Protein AF-0000000083630687 (afdb_homodimer)

Sequence (142 aa):
MKKEYVAKLLAKRHNLADMKASREKETKKLGEEATVQGEAITSLTQERDDVVATSGELAEEKAALEEEIEGMKKEYVAKLLAKRHNLADMKASREKETKKLGEEATVQGEAITSLTQERDDVVATSGELAEEKAALEEEIEG

Secondary structure (DSSP, 8-state):
-HHHHHHHHHHHHHHHHHHHHHHHHHHHHHHHHHHHHHHHHHHHHHHHHHHHHHHHHHHHHHHHHHHHHH-/-HHHHHHHHHHHHHHHHHHHHHHHHHHHHHHHHHHHHHHHHHHHHHHHHHHHHHHHHHHHHHHHHHHHHH-

Radius of gyration: 32.06 Å; Cα contacts (8 Å, |Δi|>4): 95; chains: 2; bounding box: 15×108×58 Å

Solvent-accessible surface area (backbone atoms only — not comparable to full-atom values): 7210 Å² total; per-residue (Å²): 113,68,68,59,52,53,52,51,53,50,52,51,48,51,52,42,50,53,52,29,52,51,30,52,53,50,30,51,51,34,50,53,49,33,50,54,43,51,54,51,43,52,52,48,50,52,52,30,52,52,36,51,50,52,27,50,53,34,49,50,50,29,54,55,37,52,55,59,65,73,104,114,69,67,60,54,54,52,54,53,51,50,50,47,51,51,43,50,52,52,29,52,51,29,52,53,48,29,52,52,33,50,53,49,32,50,53,42,49,54,51,43,52,52,48,51,52,52,28,52,52,36,50,51,50,28,49,52,35,48,51,51,28,53,56,37,52,55,59,64,74,104

Foldseek 3Di:
DVVVVVVVVVVVVVVVVVVVVVVVVVVVVVVVVVVVVVVVVVVVVVVVVVVVVVVVVVVVVVVVVVVVVVD/DVVVVVVVVVVVVVVVVVVVVVVVVVVVVVVVVVVVVVVVVVVVVVVVVVVVVVVVVVVVVVVVVVVVVVD

Structure (mmCIF, N/CA/C/O backbone):
data_AF-0000000083630687-model_v1
#
loop_
_entity.id
_entity.type
_entity.pdbx_description
1 polymer 'Uncharacterized protein'
#
loop_
_atom_site.group_PDB
_atom_site.id
_atom_site.type_symbol
_atom_site.label_atom_id
_atom_site.label_alt_id
_atom_site.label_comp_id
_atom_site.label_asym_id
_atom_site.label_entity_id
_atom_site.label_seq_id
_atom_site.pdbx_PDB_ins_code
_atom_site.Cartn_x
_atom_site.Cartn_y
_atom_site.Cartn_z
_atom_site.occupancy
_atom_site.B_iso_or_equiv
_atom_site.auth_seq_id
_atom_site.auth_comp_id
_atom_site.auth_asym_id
_atom_site.auth_atom_id
_atom_site.pdbx_PDB_model_num
ATOM 1 N N . MET A 1 1 ? -0.258 52.719 32.406 1 79.44 1 MET A N 1
ATOM 2 C CA . MET A 1 1 ? -1.352 52.188 31.594 1 79.44 1 MET A CA 1
ATOM 3 C C . MET A 1 1 ? -0.885 51.844 30.188 1 79.44 1 MET A C 1
ATOM 5 O O . MET A 1 1 ? -1.086 50.75 29.703 1 79.44 1 MET A O 1
ATOM 9 N N . LYS A 1 2 ? -0.129 52.594 29.531 1 88.12 2 LYS A N 1
ATOM 10 C CA . LYS A 1 2 ? 0.421 52.375 28.203 1 88.12 2 LYS A CA 1
ATOM 11 C C . LYS A 1 2 ? 1.446 51.25 28.203 1 88.12 2 LYS A C 1
ATOM 13 O O . LYS A 1 2 ? 1.433 50.375 27.312 1 88.12 2 LYS A O 1
ATOM 18 N N . LYS A 1 3 ? 2.244 51.125 29.219 1 90.81 3 LYS A N 1
ATOM 19 C CA . LYS A 1 3 ? 3.291 50.094 29.297 1 90.81 3 LYS A CA 1
ATOM 20 C C . LYS A 1 3 ? 2.693 48.719 29.438 1 90.81 3 LYS A C 1
ATOM 22 O O . LYS A 1 3 ? 3.191 47.75 28.844 1 90.81 3 LYS A O 1
ATOM 27 N N . GLU A 1 4 ? 1.679 48.594 30.172 1 91.25 4 GLU A N 1
ATOM 28 C CA . GLU A 1 4 ? 0.995 47.344 30.391 1 91.25 4 GLU A CA 1
ATOM 29 C C . GLU A 1 4 ? 0.355 46.844 29.094 1 91.25 4 GLU A C 1
ATOM 31 O O . GLU A 1 4 ? 0.412 45.625 28.797 1 91.25 4 GLU A O 1
ATOM 36 N N . TYR A 1 5 ? -0.262 47.719 28.375 1 92.12 5 TYR A N 1
ATOM 37 C CA . TYR A 1 5 ? -0.894 47.375 27.094 1 92.12 5 TYR A CA 1
ATOM 38 C C . TYR A 1 5 ? 0.132 46.844 26.109 1 92.12 5 TYR A C 1
ATOM 40 O O . TYR A 1 5 ? -0.092 45.812 25.453 1 92.12 5 TYR A O 1
ATOM 48 N N . VAL A 1 6 ? 1.263 47.531 25.984 1 92.94 6 VAL A N 1
ATOM 49 C CA . VAL A 1 6 ? 2.324 47.125 25.062 1 92.94 6 VAL A CA 1
ATOM 50 C C . VAL A 1 6 ? 2.834 45.75 25.453 1 92.94 6 VAL A C 1
ATOM 52 O O . VAL A 1 6 ? 3.076 44.906 24.578 1 92.94 6 VAL A O 1
ATOM 55 N N . ALA A 1 7 ? 3.031 45.375 26.656 1 93.75 7 ALA A N 1
ATOM 56 C CA . ALA A 1 7 ? 3.5 44.094 27.156 1 93.75 7 ALA A CA 1
ATOM 57 C C . ALA A 1 7 ? 2.52 43 26.797 1 93.75 7 ALA A C 1
ATOM 59 O O . ALA A 1 7 ? 2.93 41.875 26.406 1 93.75 7 ALA A O 1
ATOM 60 N N . LYS A 1 8 ? 1.199 43.25 26.891 1 94.12 8 LYS A N 1
ATOM 61 C CA . LYS A 1 8 ? 0.168 42.281 26.562 1 94.12 8 LYS A CA 1
ATOM 62 C C . LYS A 1 8 ? 0.172 41.969 25.062 1 94.12 8 LYS A C 1
ATOM 64 O O . LYS A 1 8 ? 0.007 40.812 24.672 1 94.12 8 LYS A O 1
ATOM 69 N N . LEU A 1 9 ? 0.327 43.031 24.297 1 93.69 9 LEU A N 1
ATOM 70 C CA . LEU A 1 9 ? 0.379 42.844 22.844 1 93.69 9 LEU A CA 1
ATOM 71 C C . LEU A 1 9 ? 1.588 42.031 22.453 1 93.69 9 LEU A C 1
ATOM 73 O O . LEU A 1 9 ? 1.479 41.125 21.609 1 93.69 9 LEU A O 1
ATOM 77 N N . LEU A 1 10 ? 2.705 42.344 23.062 1 94.69 10 LEU A N 1
ATOM 78 C CA . LEU A 1 10 ? 3.93 41.594 22.766 1 94.69 10 LEU A CA 1
ATOM 79 C C . LEU A 1 10 ? 3.795 40.125 23.188 1 94.69 10 LEU A C 1
ATOM 81 O O . LEU A 1 10 ? 4.238 39.25 22.453 1 94.69 10 LEU A O 1
ATOM 85 N N . 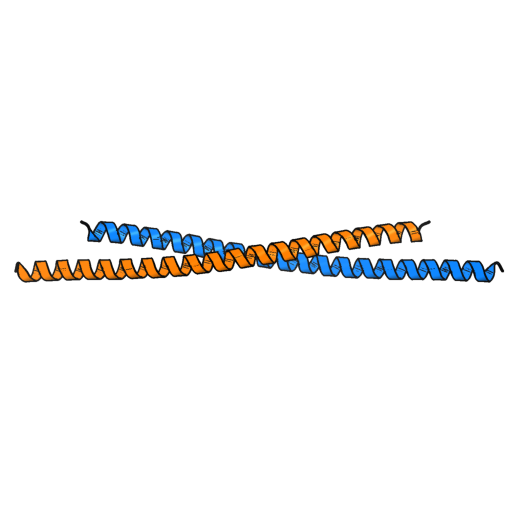ALA A 1 11 ? 3.217 39.875 24.266 1 95.62 11 ALA A N 1
ATOM 86 C CA . ALA A 1 11 ? 2.99 38.5 24.75 1 95.62 11 ALA A CA 1
ATOM 87 C C . ALA A 1 11 ? 2.078 37.719 23.797 1 95.62 11 ALA A C 1
ATOM 89 O O . ALA A 1 11 ? 2.322 36.562 23.516 1 95.62 11 ALA A O 1
ATOM 90 N N . LYS A 1 12 ? 1.04 38.406 23.375 1 96.5 12 LYS A N 1
ATOM 91 C CA . LYS A 1 12 ? 0.126 37.812 22.422 1 96.5 12 LYS A CA 1
ATOM 92 C C . LYS A 1 12 ? 0.851 37.438 21.125 1 96.5 12 LYS A C 1
ATOM 94 O O . LYS A 1 12 ? 0.666 36.312 20.609 1 96.5 12 LYS A O 1
ATOM 99 N N . ARG A 1 13 ? 1.66 38.312 20.594 1 96.06 13 ARG A N 1
ATOM 100 C CA . ARG A 1 13 ? 2.396 38.062 19.359 1 96.06 13 ARG A CA 1
ATOM 101 C C . ARG A 1 13 ? 3.375 36.906 19.516 1 96.06 13 ARG A C 1
ATOM 103 O O . ARG A 1 13 ? 3.564 36.094 18.594 1 96.06 13 ARG A O 1
ATOM 110 N N . HIS A 1 14 ? 3.949 36.844 20.703 1 97.5 14 HIS A N 1
ATOM 111 C CA . HIS A 1 14 ? 4.875 35.75 20.969 1 97.5 14 HIS A CA 1
ATOM 112 C C . HIS A 1 14 ? 4.148 34.438 21 1 97.5 14 HIS A C 1
ATOM 114 O O . HIS A 1 14 ? 4.645 33.438 20.453 1 97.5 14 HIS A O 1
ATOM 120 N N . ASN A 1 15 ? 2.951 34.406 21.609 1 98 15 ASN A N 1
ATOM 121 C CA . ASN A 1 15 ? 2.158 33.188 21.68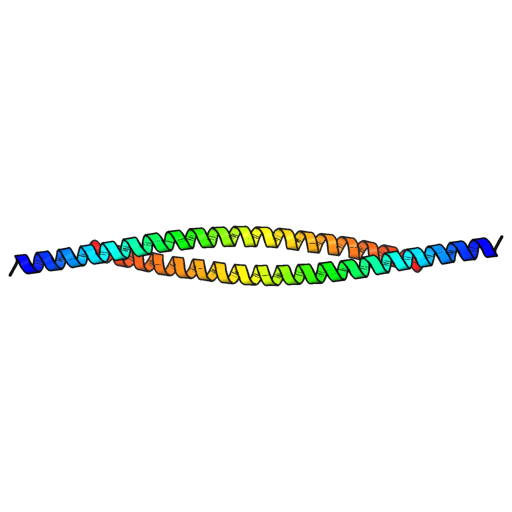8 1 98 15 ASN A CA 1
ATOM 122 C C . ASN A 1 15 ? 1.72 32.719 20.297 1 98 15 ASN A C 1
ATOM 124 O O . ASN A 1 15 ? 1.797 31.531 19.984 1 98 15 ASN A O 1
ATOM 128 N N . LEU A 1 16 ? 1.316 33.656 19.547 1 98.06 16 LEU A N 1
ATOM 129 C CA . LEU A 1 16 ? 0.898 33.344 18.188 1 98.06 16 LEU A CA 1
ATOM 130 C C . LEU A 1 16 ? 2.066 32.781 17.375 1 98.06 16 LEU A C 1
ATOM 132 O O . LEU A 1 16 ? 1.898 31.859 16.578 1 98.06 16 LEU A O 1
ATOM 136 N N . ALA A 1 17 ? 3.221 33.281 17.516 1 97.94 17 ALA A N 1
ATOM 137 C CA . ALA A 1 17 ? 4.422 32.844 16.812 1 97.94 17 ALA A CA 1
ATOM 138 C C . ALA A 1 17 ? 4.785 31.422 17.219 1 97.94 17 ALA A C 1
ATOM 140 O O . ALA A 1 17 ? 5.191 30.609 16.375 1 97.94 17 ALA A O 1
ATOM 141 N N . ASP A 1 18 ? 4.656 31.156 18.531 1 98.06 18 ASP A N 1
ATOM 142 C CA . ASP A 1 18 ? 4.926 29.797 19.016 1 98.06 18 ASP A CA 1
ATOM 143 C C . ASP A 1 18 ? 3.963 28.797 18.406 1 98.06 18 ASP A C 1
ATOM 145 O O . ASP A 1 18 ? 4.371 27.688 18.016 1 98.06 18 ASP A O 1
ATOM 149 N N . MET A 1 19 ? 2.699 29.125 18.328 1 98.38 19 MET A N 1
ATOM 150 C CA . MET A 1 19 ? 1.694 28.25 17.734 1 98.38 19 MET A CA 1
ATOM 151 C C . MET A 1 19 ? 1.988 28.016 16.25 1 98.38 19 MET A C 1
ATOM 153 O O . MET A 1 19 ? 1.895 26.891 15.773 1 98.38 19 MET A O 1
ATOM 157 N N . LYS A 1 20 ? 2.367 29.031 15.594 1 98.5 20 LYS A N 1
ATOM 158 C CA . LYS A 1 20 ? 2.719 28.922 14.188 1 98.5 20 LYS A CA 1
ATOM 159 C C . LYS A 1 20 ? 3.891 27.969 13.984 1 98.5 20 LYS A C 1
ATOM 161 O O . LYS A 1 20 ? 3.857 27.109 13.094 1 98.5 20 LYS A O 1
ATOM 166 N N . ALA A 1 21 ? 4.848 28.156 14.781 1 98.38 21 ALA A N 1
ATOM 167 C CA . ALA A 1 21 ? 6.023 27.281 14.695 1 98.38 21 ALA A CA 1
ATOM 168 C C . ALA A 1 21 ? 5.648 25.828 14.953 1 98.38 21 ALA A C 1
ATOM 170 O O . ALA A 1 21 ? 6.203 24.922 14.32 1 98.38 21 ALA A O 1
ATOM 171 N N . SER A 1 22 ? 4.746 25.594 15.906 1 98.62 22 SER A N 1
ATOM 172 C CA . SER A 1 22 ? 4.281 24.25 16.203 1 98.62 22 SER A CA 1
ATOM 173 C C . SER A 1 22 ? 3.562 23.625 15.008 1 98.62 22 SER A C 1
ATOM 175 O O . SER A 1 22 ? 3.799 22.469 14.664 1 98.62 22 SER A O 1
ATOM 177 N N . ARG A 1 23 ? 2.744 24.344 14.414 1 98.38 23 ARG A N 1
ATOM 178 C CA . ARG A 1 23 ? 2.047 23.844 13.234 1 98.38 23 ARG A CA 1
ATOM 179 C C . ARG A 1 23 ? 3.029 23.531 12.109 1 98.38 23 ARG A C 1
ATOM 181 O O . ARG A 1 23 ? 2.867 22.547 11.391 1 98.38 23 ARG A O 1
ATOM 188 N N . GLU A 1 24 ? 3.979 24.422 11.883 1 98.06 24 GLU A N 1
ATOM 189 C CA . GLU A 1 24 ? 4.996 24.203 10.859 1 98.06 24 GLU A CA 1
ATOM 190 C C . GLU A 1 24 ? 5.715 22.859 11.078 1 98.06 24 GLU A C 1
ATOM 192 O O . GLU A 1 24 ? 5.887 22.094 10.141 1 98.06 24 GLU A O 1
ATOM 197 N N . LYS A 1 25 ? 6.086 22.625 12.32 1 98.75 25 LYS A N 1
ATOM 198 C CA . LYS A 1 25 ? 6.789 21.391 12.664 1 98.75 25 LYS A CA 1
ATOM 199 C C . LYS A 1 25 ? 5.906 20.172 12.422 1 98.75 25 LYS A C 1
ATOM 201 O O . LYS A 1 25 ? 6.367 19.156 11.883 1 98.75 25 LYS A O 1
ATOM 206 N N . GLU A 1 26 ? 4.738 20.281 12.812 1 98.44 26 GLU A N 1
ATOM 207 C CA . GLU A 1 26 ? 3.822 19.156 12.672 1 98.44 26 GLU A CA 1
ATOM 208 C C . GLU A 1 26 ? 3.51 18.875 11.203 1 98.44 26 GLU A C 1
ATOM 210 O O . GLU A 1 26 ? 3.467 17.719 10.781 1 98.44 26 GLU A O 1
ATOM 215 N N . THR A 1 27 ? 3.332 19.906 10.406 1 98.81 27 THR A N 1
ATOM 216 C CA . THR A 1 27 ? 3.068 19.734 8.977 1 98.81 27 THR A CA 1
ATOM 217 C C . THR A 1 27 ? 4.25 19.062 8.281 1 98.81 27 THR A C 1
ATOM 219 O O . THR A 1 27 ? 4.059 18.203 7.426 1 98.81 27 THR A O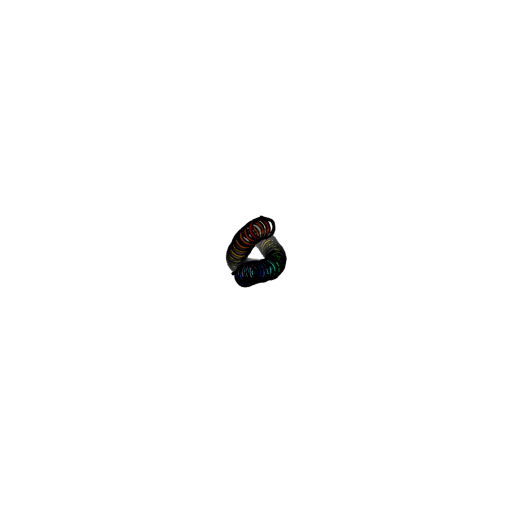 1
ATOM 222 N N . LYS A 1 28 ? 5.375 19.484 8.742 1 98.75 28 LYS A N 1
ATOM 223 C CA . LYS A 1 28 ? 6.57 18.859 8.172 1 98.75 28 LYS A CA 1
ATOM 224 C C . LYS A 1 28 ? 6.629 17.375 8.5 1 98.75 28 LYS A C 1
ATOM 226 O O . LYS A 1 28 ? 6.906 16.547 7.633 1 98.75 28 LYS A O 1
ATOM 231 N N . LYS A 1 29 ? 6.305 17.016 9.711 1 98.88 29 LYS A N 1
ATOM 232 C CA . LYS A 1 29 ? 6.309 15.625 10.156 1 98.88 29 LYS A CA 1
ATOM 233 C C . LYS A 1 29 ? 5.277 14.797 9.398 1 98.88 29 LYS A C 1
ATOM 235 O O . LYS A 1 29 ? 5.566 13.68 8.953 1 98.88 29 LYS A O 1
ATOM 240 N N . LEU A 1 30 ? 4.184 15.297 9.273 1 98.81 30 LEU A N 1
ATOM 241 C CA . LEU A 1 30 ? 3.107 14.602 8.57 1 98.81 30 LEU A CA 1
ATOM 242 C C . LEU A 1 30 ? 3.428 14.469 7.09 1 98.81 30 LEU A C 1
ATOM 244 O O . LEU A 1 30 ? 3.107 13.445 6.473 1 98.81 30 LEU A O 1
ATOM 248 N N . GLY A 1 31 ? 4.059 15.516 6.512 1 98.69 31 GLY A N 1
ATOM 249 C CA . GLY A 1 31 ? 4.512 15.406 5.133 1 98.69 31 GLY A CA 1
ATOM 250 C C . GLY A 1 31 ? 5.508 14.281 4.918 1 98.69 31 GLY A C 1
ATOM 251 O O . GLY A 1 31 ? 5.43 13.562 3.922 1 98.69 31 GLY A O 1
ATOM 252 N N . GLU A 1 32 ? 6.41 14.172 5.797 1 98.56 32 GLU A N 1
ATOM 253 C CA . GLU A 1 32 ? 7.387 13.086 5.742 1 98.56 32 GLU A CA 1
ATOM 254 C C . GLU A 1 32 ? 6.715 11.727 5.887 1 98.56 32 GLU A C 1
ATOM 256 O O . GLU A 1 32 ? 7.047 10.781 5.168 1 98.56 32 GLU A O 1
ATOM 261 N N . GLU A 1 33 ? 5.777 11.602 6.793 1 98.69 33 GLU A N 1
ATOM 262 C CA . GLU A 1 33 ? 5.031 10.359 6.996 1 98.69 33 GLU A CA 1
ATOM 263 C C . GLU A 1 33 ? 4.266 9.961 5.738 1 98.69 33 GLU A C 1
ATOM 265 O O . GLU A 1 33 ? 4.309 8.805 5.32 1 98.69 33 GLU A O 1
ATOM 270 N N . ALA A 1 34 ? 3.598 10.898 5.148 1 98.75 34 ALA A N 1
ATOM 271 C CA . ALA A 1 34 ? 2.84 10.641 3.93 1 98.75 34 ALA A CA 1
ATOM 272 C C . ALA A 1 34 ? 3.754 10.141 2.812 1 98.75 34 ALA A C 1
ATOM 274 O O . ALA A 1 34 ? 3.375 9.266 2.033 1 98.75 34 ALA A O 1
ATOM 275 N N . THR A 1 35 ? 4.875 10.727 2.811 1 98.81 35 THR A N 1
ATOM 276 C CA . THR A 1 35 ? 5.84 10.312 1.796 1 98.81 35 THR A CA 1
ATOM 277 C C . THR A 1 35 ? 6.258 8.859 2.006 1 98.81 35 THR A C 1
ATOM 279 O O . THR A 1 35 ? 6.309 8.078 1.053 1 98.81 35 THR A O 1
ATOM 282 N N . VAL A 1 36 ? 6.535 8.469 3.275 1 98.81 36 VAL A N 1
ATOM 283 C CA . VAL A 1 36 ? 6.938 7.109 3.615 1 98.81 36 VAL A CA 1
ATOM 284 C C . VAL A 1 36 ? 5.812 6.137 3.275 1 98.81 36 VAL A C 1
ATOM 286 O O . VAL A 1 36 ? 6.051 5.078 2.688 1 98.81 36 VAL A O 1
ATOM 289 N N . GLN A 1 37 ? 4.609 6.527 3.578 1 98.56 37 GLN A N 1
ATOM 290 C CA . GLN A 1 37 ? 3.457 5.691 3.25 1 98.56 37 GLN A CA 1
ATOM 291 C C . GLN A 1 37 ? 3.293 5.547 1.74 1 98.56 37 GLN A C 1
ATOM 293 O O . GLN A 1 37 ? 2.969 4.469 1.246 1 98.56 37 GLN A O 1
ATOM 298 N N . GLY A 1 38 ? 3.562 6.625 1 1 98.75 38 GLY A N 1
ATOM 299 C CA . GLY A 1 38 ? 3.494 6.562 -0.452 1 98.75 38 GLY A CA 1
ATOM 300 C C . GLY A 1 38 ? 4.484 5.586 -1.053 1 98.75 38 GLY A C 1
ATOM 301 O O . GLY A 1 38 ? 4.152 4.852 -1.988 1 98.75 38 GLY A O 1
ATOM 302 N N . GLU A 1 39 ? 5.672 5.539 -0.528 1 98.69 39 GLU A N 1
ATOM 303 C CA . GLU A 1 39 ? 6.691 4.605 -0.992 1 98.69 39 GLU A CA 1
ATOM 304 C C . GLU A 1 39 ? 6.305 3.164 -0.674 1 98.69 39 GLU A C 1
ATOM 306 O O . GLU A 1 39 ? 6.512 2.266 -1.493 1 98.69 39 GLU A O 1
ATOM 311 N N . ALA A 1 40 ? 5.77 2.908 0.52 1 98.44 40 ALA A N 1
ATOM 312 C CA . ALA A 1 40 ? 5.312 1.576 0.91 1 98.44 40 ALA A CA 1
ATOM 313 C C . ALA A 1 40 ? 4.199 1.085 -0.01 1 98.44 40 ALA A C 1
ATOM 315 O O . ALA A 1 40 ? 4.219 -0.066 -0.455 1 98.44 40 ALA A O 1
ATOM 316 N N . ILE A 1 41 ? 3.297 1.969 -0.241 1 98.81 41 ILE A N 1
ATOM 317 C CA . ILE A 1 41 ? 2.18 1.643 -1.122 1 98.81 41 ILE A CA 1
ATOM 318 C C . ILE A 1 41 ? 2.707 1.263 -2.504 1 98.81 41 ILE A C 1
ATOM 320 O O . ILE A 1 41 ? 2.275 0.266 -3.086 1 98.81 41 ILE A O 1
ATOM 324 N N . THR A 1 42 ? 3.607 2.006 -2.984 1 98.88 42 THR A N 1
ATOM 325 C CA . THR A 1 42 ? 4.188 1.729 -4.293 1 98.88 42 THR A CA 1
ATOM 326 C C . THR A 1 42 ? 4.863 0.36 -4.305 1 98.88 42 THR A C 1
ATOM 328 O O . THR A 1 42 ? 4.664 -0.428 -5.23 1 98.88 42 THR A O 1
ATOM 331 N N . SER A 1 43 ? 5.59 0.072 -3.271 1 98.88 43 SER A N 1
ATOM 332 C CA . SER A 1 43 ? 6.301 -1.2 -3.17 1 98.88 43 SER A CA 1
ATOM 333 C C . SER A 1 43 ? 5.324 -2.369 -3.084 1 98.88 43 SER A C 1
ATOM 335 O O . SER A 1 43 ? 5.473 -3.363 -3.797 1 98.88 43 SER A O 1
ATOM 337 N N . LEU A 1 44 ? 4.367 -2.234 -2.316 1 98.69 44 LEU A N 1
ATOM 338 C CA . LEU A 1 44 ? 3.381 -3.295 -2.152 1 98.69 44 LEU A CA 1
ATOM 339 C C . LEU A 1 44 ? 2.594 -3.51 -3.441 1 98.69 44 LEU A C 1
ATOM 341 O O . LEU A 1 44 ? 2.242 -4.645 -3.777 1 98.69 44 LEU A O 1
ATOM 345 N N . THR A 1 45 ? 2.309 -2.484 -4.078 1 98.94 45 THR A N 1
ATOM 346 C CA . THR A 1 45 ? 1.585 -2.592 -5.34 1 98.94 45 THR A CA 1
ATOM 347 C C . THR A 1 45 ? 2.402 -3.367 -6.371 1 98.94 45 THR A C 1
ATOM 349 O O . THR A 1 45 ? 1.869 -4.23 -7.074 1 98.94 45 THR A O 1
ATOM 352 N N . GLN A 1 46 ? 3.689 -3.072 -6.434 1 98.88 46 GLN A N 1
ATOM 353 C CA . GLN A 1 46 ? 4.559 -3.795 -7.355 1 98.88 46 GLN A CA 1
ATOM 354 C C . GLN A 1 46 ? 4.629 -5.277 -7 1 98.88 46 GLN A C 1
ATOM 356 O O . GLN A 1 46 ? 4.57 -6.137 -7.879 1 98.88 46 GLN A O 1
ATOM 361 N N . GLU A 1 47 ? 4.762 -5.543 -5.758 1 98.81 47 GLU A N 1
ATOM 362 C CA . GLU A 1 47 ? 4.812 -6.93 -5.305 1 98.81 47 GLU A CA 1
ATOM 363 C C . GLU A 1 47 ? 3.521 -7.668 -5.645 1 98.81 47 GLU A C 1
ATOM 365 O O . GLU A 1 47 ? 3.559 -8.805 -6.121 1 98.81 47 GLU A O 1
ATOM 370 N N . ARG A 1 48 ? 2.424 -7.031 -5.379 1 98.88 48 ARG A N 1
ATOM 371 C CA . ARG A 1 48 ? 1.138 -7.633 -5.707 1 98.88 48 ARG A CA 1
ATOM 372 C C . ARG A 1 48 ? 1.031 -7.914 -7.203 1 98.88 48 ARG A C 1
ATOM 374 O O . ARG A 1 48 ? 0.574 -8.984 -7.609 1 98.88 48 ARG A O 1
ATOM 381 N N . ASP A 1 49 ? 1.387 -6.957 -7.984 1 98.81 49 ASP A N 1
ATOM 382 C CA . ASP A 1 49 ? 1.334 -7.113 -9.438 1 98.81 49 ASP A CA 1
ATOM 383 C C . ASP A 1 49 ? 2.182 -8.297 -9.891 1 98.81 49 ASP A C 1
ATOM 385 O O . ASP A 1 49 ? 1.789 -9.039 -10.797 1 98.81 49 ASP A O 1
ATOM 389 N N . ASP A 1 50 ? 3.375 -8.516 -9.266 1 98.81 50 ASP A N 1
ATOM 390 C CA . ASP A 1 50 ? 4.246 -9.641 -9.586 1 98.81 50 ASP A CA 1
ATOM 391 C C . ASP A 1 50 ? 3.576 -10.969 -9.227 1 98.81 50 ASP A C 1
ATOM 393 O O . ASP A 1 50 ? 3.674 -11.945 -9.977 1 98.81 50 ASP A O 1
ATOM 397 N N . VAL A 1 51 ? 2.938 -10.938 -8.125 1 98.88 51 VAL A N 1
ATOM 398 C CA . VAL A 1 51 ? 2.234 -12.133 -7.68 1 98.88 51 VAL A CA 1
ATOM 399 C C . VAL A 1 51 ? 1.108 -12.469 -8.656 1 98.88 51 VAL A C 1
ATOM 401 O O . VAL A 1 51 ? 0.93 -13.633 -9.031 1 98.88 51 VAL A O 1
ATOM 404 N N . VAL A 1 52 ? 0.365 -11.5 -9.078 1 98.81 52 VAL A N 1
ATOM 405 C CA . VAL A 1 52 ? -0.743 -11.695 -10 1 98.81 52 VAL A CA 1
ATOM 406 C C . VAL A 1 52 ? -0.213 -12.195 -11.344 1 98.81 52 VAL A C 1
ATOM 408 O O . VAL A 1 52 ? -0.793 -13.102 -11.945 1 98.81 52 VAL A O 1
ATOM 411 N N . ALA A 1 53 ? 0.893 -11.656 -11.797 1 98.75 53 ALA A N 1
ATOM 412 C CA . ALA A 1 53 ? 1.506 -12.094 -13.047 1 98.75 53 ALA A CA 1
ATOM 413 C C . ALA A 1 53 ? 1.933 -13.555 -12.969 1 98.75 53 ALA A C 1
ATOM 415 O O . ALA A 1 53 ? 1.649 -14.336 -13.875 1 98.75 53 ALA A O 1
ATOM 416 N N . THR A 1 54 ? 2.59 -13.883 -11.859 1 98.81 54 THR A N 1
ATOM 417 C CA . THR A 1 54 ? 3.027 -15.258 -11.648 1 98.81 54 THR A CA 1
ATOM 418 C C . THR 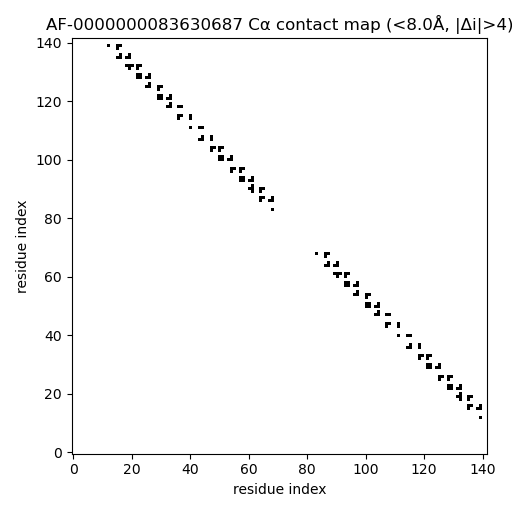A 1 54 ? 1.83 -16.203 -11.602 1 98.81 54 THR A C 1
ATOM 420 O O . THR A 1 54 ? 1.853 -17.281 -12.219 1 98.81 54 THR A O 1
ATOM 423 N N . SER A 1 55 ? 0.768 -15.797 -10.891 1 98.81 55 SER A N 1
ATOM 424 C CA . SER A 1 55 ? -0.452 -16.594 -10.805 1 98.81 55 SER A CA 1
ATOM 425 C C . SER A 1 55 ? -1.062 -16.812 -12.188 1 98.81 55 SER A C 1
ATOM 427 O O . SER A 1 55 ? -1.54 -17.906 -12.492 1 98.81 55 SER A O 1
ATOM 429 N N . GLY A 1 56 ? -1.011 -15.852 -12.961 1 98.56 56 GLY A N 1
ATOM 430 C CA . GLY A 1 56 ? -1.505 -15.953 -14.328 1 98.56 56 GLY A CA 1
ATOM 431 C C . GLY A 1 56 ? -0.714 -16.938 -15.172 1 98.56 56 GLY A C 1
ATOM 432 O O . GLY A 1 56 ? -1.294 -17.719 -15.922 1 98.56 56 GLY A O 1
ATOM 433 N N . GLU A 1 57 ? 0.624 -16.922 -15.062 1 98.69 57 GLU A N 1
ATOM 434 C CA . GLU A 1 57 ? 1.486 -17.844 -15.789 1 98.69 57 GLU A CA 1
ATOM 435 C C . GLU A 1 57 ? 1.222 -19.281 -15.375 1 98.69 57 GLU A C 1
ATOM 437 O O . GLU A 1 57 ? 1.136 -20.172 -16.234 1 98.69 57 GLU A O 1
ATOM 442 N N . LEU A 1 58 ? 1.073 -19.453 -14.117 1 98.69 58 LEU A N 1
ATOM 443 C CA . LEU A 1 58 ? 0.809 -20.781 -13.602 1 98.69 58 LEU A CA 1
ATOM 444 C C . LEU A 1 58 ? -0.559 -21.281 -14.062 1 98.69 58 LEU A C 1
ATOM 446 O O . LEU A 1 58 ? -0.729 -22.469 -14.344 1 98.69 58 LEU A O 1
ATOM 450 N N . ALA A 1 59 ? -1.514 -20.453 -14.109 1 98.25 59 ALA A N 1
ATOM 451 C CA . ALA A 1 59 ? -2.848 -20.812 -14.586 1 98.25 59 ALA A CA 1
ATOM 452 C C . ALA A 1 59 ? -2.811 -21.234 -16.062 1 98.25 59 ALA A C 1
ATOM 454 O O . ALA A 1 59 ? -3.504 -22.172 -16.453 1 98.25 59 ALA A O 1
ATOM 455 N N . GLU A 1 60 ? -2.006 -20.578 -16.812 1 98.44 60 GLU A N 1
ATOM 456 C CA . GLU A 1 60 ? -1.83 -20.953 -18.219 1 98.44 60 GLU A CA 1
ATOM 457 C C . GLU A 1 60 ? -1.167 -22.328 -18.344 1 98.44 60 GLU A C 1
ATOM 459 O O . GLU A 1 60 ? -1.562 -23.125 -19.188 1 98.44 60 GLU A O 1
ATOM 464 N N . GLU A 1 61 ? -0.155 -22.547 -17.547 1 98.44 61 GLU A N 1
ATOM 465 C CA . GLU A 1 61 ? 0.485 -23.844 -17.531 1 98.44 61 GLU A CA 1
ATOM 466 C C . GLU A 1 61 ? -0.511 -24.953 -17.156 1 98.44 61 GLU A C 1
ATOM 468 O O . GLU A 1 61 ? -0.53 -26.016 -17.781 1 98.44 61 GLU A O 1
ATOM 473 N N . LYS A 1 62 ? -1.306 -24.688 -16.156 1 98.44 62 LYS A N 1
ATOM 474 C CA . LYS A 1 62 ? -2.344 -25.625 -15.742 1 98.44 62 LYS A CA 1
ATOM 475 C C . LYS A 1 62 ? -3.277 -25.953 -16.906 1 98.44 62 LYS A C 1
ATOM 477 O O . LYS A 1 62 ? -3.623 -27.125 -17.109 1 98.44 62 LYS A O 1
ATOM 482 N N . ALA A 1 63 ? -3.684 -24.984 -17.641 1 97.56 63 ALA A N 1
ATOM 483 C CA . ALA A 1 63 ? -4.582 -25.172 -18.766 1 97.56 63 ALA A CA 1
ATOM 484 C C . ALA A 1 63 ? -3.92 -26.016 -19.859 1 97.56 63 ALA A C 1
ATOM 486 O O . ALA A 1 63 ? -4.559 -26.891 -20.438 1 97.56 63 ALA A O 1
ATOM 487 N N . ALA A 1 64 ? -2.607 -25.828 -20.125 1 97.75 64 ALA A N 1
ATOM 488 C CA . ALA A 1 64 ? -1.86 -26.609 -21.109 1 97.75 64 ALA A CA 1
ATOM 489 C C . ALA A 1 64 ? -1.765 -28.062 -20.703 1 97.75 64 ALA A C 1
ATOM 491 O O . ALA A 1 64 ? -1.911 -28.969 -21.531 1 97.75 64 ALA A O 1
ATOM 492 N N . LEU A 1 65 ? -1.592 -28.297 -19.406 1 97.62 65 LEU A N 1
ATOM 493 C CA . LEU A 1 65 ? -1.534 -29.641 -18.875 1 97.62 65 LEU A CA 1
ATOM 494 C C . LEU A 1 65 ? -2.883 -30.344 -19.016 1 97.62 65 LEU A C 1
ATOM 496 O O . LEU A 1 65 ? -2.939 -31.531 -19.328 1 97.62 65 LEU A O 1
ATOM 500 N N . GLU A 1 66 ? -3.959 -29.656 -18.859 1 95.88 66 GLU A N 1
ATOM 501 C CA . GLU A 1 66 ? -5.305 -30.203 -19.016 1 95.88 66 GLU A CA 1
ATOM 502 C C . GLU A 1 66 ? -5.547 -30.672 -20.453 1 95.88 66 GLU A C 1
ATOM 504 O O . GLU A 1 66 ? -6.113 -31.734 -20.672 1 95.88 66 GLU A O 1
ATOM 509 N N . GLU A 1 67 ? -5.094 -29.938 -21.406 1 96.12 67 GLU A N 1
ATOM 510 C CA . GLU A 1 67 ? -5.23 -30.312 -22.812 1 96.12 67 GLU A CA 1
ATOM 511 C C . GLU A 1 67 ? -4.426 -31.562 -23.141 1 96.12 67 GLU A C 1
ATOM 513 O O . GLU A 1 67 ? -4.887 -32.438 -23.891 1 96.12 67 GLU A O 1
ATOM 518 N N . GLU A 1 68 ? -3.256 -31.734 -22.484 1 94.69 68 GLU A N 1
ATOM 519 C CA . GLU A 1 68 ? -2.408 -32.906 -22.719 1 94.69 68 GLU A CA 1
ATOM 520 C C . GLU A 1 68 ? -3.029 -34.156 -22.125 1 94.69 68 GLU A C 1
ATOM 522 O O . GLU A 1 68 ? -2.953 -35.219 -22.719 1 94.69 68 GLU A O 1
ATOM 527 N N . ILE A 1 69 ? -3.672 -34.031 -21.062 1 94.25 69 ILE A N 1
ATOM 528 C CA . ILE A 1 69 ? -4.277 -35.156 -20.375 1 94.25 69 ILE A CA 1
ATOM 529 C C . ILE A 1 69 ? -5.492 -35.656 -21.156 1 94.25 69 ILE A C 1
ATOM 531 O O . ILE A 1 69 ? -5.723 -36.875 -21.25 1 94.25 69 ILE A O 1
ATOM 535 N N . GLU A 1 70 ? -6.168 -34.75 -21.797 1 90.31 70 GLU A N 1
ATOM 536 C CA . GLU A 1 70 ? -7.402 -35.125 -22.5 1 90.31 70 GLU A CA 1
ATOM 537 C C . GLU A 1 70 ? -7.113 -35.656 -23.891 1 90.31 70 GLU A C 1
ATOM 539 O O . GLU A 1 70 ? -7.957 -36.344 -24.484 1 90.31 70 GLU A O 1
ATOM 544 N N . GLY A 1 71 ? -5.961 -35.406 -24.484 1 85.5 71 GLY A N 1
ATOM 545 C CA . GLY A 1 71 ? -5.594 -35.938 -25.781 1 85.5 71 GLY A CA 1
ATOM 546 C C . GLY A 1 71 ? -4.902 -37.281 -25.703 1 85.5 71 GLY A C 1
ATOM 547 O O . GLY A 1 71 ? -5.211 -38.188 -26.469 1 85.5 71 GLY A O 1
ATOM 548 N N . MET B 1 1 ? 4.488 -56.719 -25.281 1 79.56 1 MET B N 1
ATOM 549 C CA . MET B 1 1 ? 4.789 -55.438 -25.922 1 79.56 1 MET B CA 1
ATOM 550 C C . MET B 1 1 ? 3.617 -54.5 -25.781 1 79.56 1 MET B C 1
ATOM 552 O O .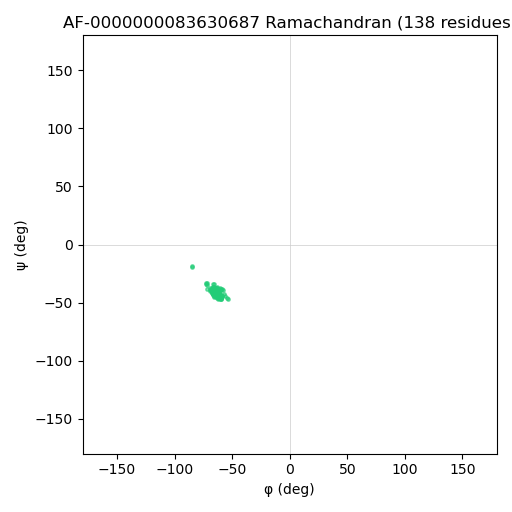 MET B 1 1 ? 3.795 -53.344 -25.359 1 79.56 1 MET B O 1
ATOM 556 N N . LYS B 1 2 ? 2.457 -54.812 -25.859 1 87.75 2 LYS B N 1
ATOM 557 C CA . LYS B 1 2 ? 1.252 -54 -25.719 1 87.75 2 LYS B CA 1
ATOM 558 C C . LYS B 1 2 ? 1.038 -53.594 -24.266 1 87.75 2 LYS B C 1
ATOM 560 O O . LYS B 1 2 ? 0.72 -52.438 -23.984 1 87.75 2 LYS B O 1
ATOM 565 N N . LYS B 1 3 ? 1.313 -54.438 -23.328 1 90.75 3 LYS B N 1
ATOM 566 C CA . LYS B 1 3 ? 1.104 -54.156 -21.906 1 90.75 3 LYS B CA 1
ATOM 567 C C . LYS B 1 3 ? 2.057 -53.094 -21.406 1 90.75 3 LYS B C 1
ATOM 569 O O . 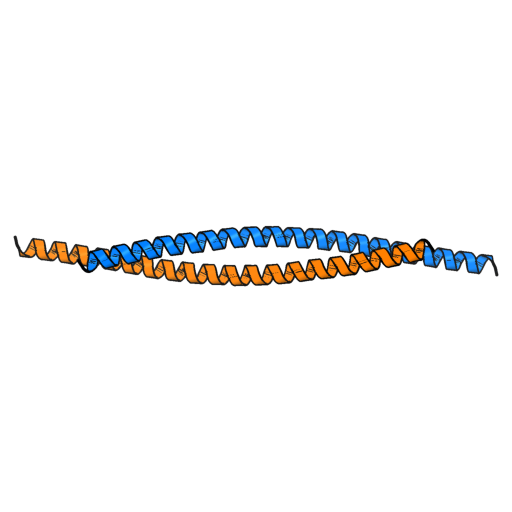LYS B 1 3 ? 1.668 -52.219 -20.609 1 90.75 3 LYS B O 1
ATOM 574 N N . GLU B 1 4 ? 3.221 -53.156 -21.859 1 91.19 4 GLU B N 1
ATOM 575 C CA . GLU B 1 4 ? 4.234 -52.188 -21.469 1 91.19 4 GLU B CA 1
ATOM 576 C C . GLU B 1 4 ? 3.879 -50.781 -21.969 1 91.19 4 GLU B C 1
ATOM 578 O O . GLU B 1 4 ? 4.059 -49.781 -21.25 1 91.19 4 GLU B O 1
ATOM 583 N N . TYR B 1 5 ? 3.404 -50.719 -23.203 1 92.25 5 TYR B N 1
ATOM 584 C CA . TYR B 1 5 ? 2.992 -49.438 -23.797 1 92.25 5 TYR B CA 1
ATOM 585 C C . TYR B 1 5 ? 1.854 -48.812 -23 1 92.25 5 TYR B C 1
ATOM 587 O O . TYR B 1 5 ? 1.894 -47.625 -22.688 1 92.25 5 TYR B O 1
ATOM 595 N N . VAL B 1 6 ? 0.864 -49.594 -22.656 1 92.62 6 VAL B N 1
ATOM 596 C CA . VAL B 1 6 ? -0.284 -49.125 -21.891 1 92.62 6 VAL B CA 1
ATOM 597 C C . VAL B 1 6 ? 0.178 -48.625 -20.531 1 92.62 6 VAL B C 1
ATOM 599 O O . VAL B 1 6 ? -0.29 -47.562 -20.062 1 92.62 6 VAL B O 1
ATOM 602 N N . ALA B 1 7 ? 1.056 -49.219 -19.828 1 93.38 7 ALA B N 1
ATOM 603 C CA . ALA B 1 7 ? 1.586 -48.844 -18.531 1 93.38 7 ALA B CA 1
ATOM 604 C C . ALA B 1 7 ? 2.316 -47.5 -18.609 1 93.38 7 ALA B C 1
ATOM 606 O O . ALA B 1 7 ? 2.18 -46.656 -17.719 1 93.38 7 ALA B O 1
ATOM 607 N N . LYS B 1 8 ? 3.082 -47.281 -19.688 1 93.88 8 LYS B N 1
ATOM 608 C CA . LYS B 1 8 ? 3.814 -46.031 -19.891 1 93.88 8 LYS B CA 1
ATOM 609 C C . LYS B 1 8 ? 2.859 -44.844 -20.109 1 93.88 8 LYS B C 1
ATOM 611 O O . LYS B 1 8 ? 3.09 -43.75 -19.594 1 93.88 8 LYS B O 1
ATOM 616 N N . LEU B 1 9 ? 1.845 -45.156 -20.906 1 93.38 9 LEU B N 1
ATOM 617 C CA . LEU B 1 9 ? 0.845 -44.125 -21.156 1 93.38 9 LEU B CA 1
ATOM 618 C C . LEU B 1 9 ? 0.132 -43.719 -19.875 1 93.38 9 LEU B C 1
ATOM 620 O O . LEU B 1 9 ? -0.089 -42.562 -19.609 1 93.38 9 LEU B O 1
ATOM 624 N N . LEU B 1 10 ? -0.215 -44.75 -19.109 1 94.44 10 LEU B N 1
ATOM 625 C CA . LEU B 1 10 ? -0.892 -44.5 -17.844 1 94.44 10 LEU B CA 1
ATOM 626 C C . LEU B 1 10 ? 0.005 -43.719 -16.891 1 94.44 10 LEU B C 1
ATOM 628 O O . LEU B 1 10 ? -0.46 -42.812 -16.203 1 94.44 10 LEU B O 1
ATOM 632 N N . ALA B 1 11 ? 1.218 -44.031 -16.828 1 95.31 11 ALA B N 1
ATOM 633 C CA . ALA B 1 11 ? 2.182 -43.344 -15.984 1 95.31 11 ALA B CA 1
ATOM 634 C C . ALA B 1 11 ? 2.318 -41.875 -16.406 1 95.31 11 ALA B C 1
ATOM 636 O O . ALA B 1 11 ? 2.383 -40.969 -15.555 1 95.31 11 ALA B O 1
ATOM 637 N N . LYS B 1 12 ? 2.396 -41.656 -17.688 1 96.25 12 LYS B N 1
ATOM 638 C CA . LYS B 1 12 ? 2.479 -40.312 -18.219 1 96.25 12 LYS B CA 1
ATOM 639 C C . LYS B 1 12 ? 1.256 -39.5 -17.812 1 96.25 12 LYS B C 1
ATOM 641 O O . LYS B 1 12 ? 1.386 -38.344 -17.391 1 96.25 12 LYS B O 1
ATOM 646 N N . ARG B 1 13 ? 0.091 -40.031 -17.953 1 95.75 13 ARG B N 1
ATOM 647 C CA . ARG B 1 13 ? -1.149 -39.344 -17.609 1 95.75 13 ARG B CA 1
ATOM 648 C C . ARG B 1 13 ? -1.204 -39 -16.125 1 95.75 13 ARG B C 1
ATOM 650 O O . ARG B 1 13 ? -1.69 -37.938 -15.734 1 95.75 13 ARG B O 1
ATOM 657 N N . HIS B 1 14 ? -0.703 -39.938 -15.367 1 97.19 14 HIS B N 1
ATOM 658 C CA . HIS B 1 14 ? -0.674 -39.688 -13.922 1 97.19 14 HIS B CA 1
ATOM 659 C C . HIS B 1 14 ? 0.255 -38.531 -13.578 1 97.19 14 HIS B C 1
ATOM 661 O O . HIS B 1 14 ? -0.083 -37.688 -12.742 1 97.19 14 HIS B O 1
ATOM 667 N N . ASN B 1 15 ? 1.411 -38.5 -14.227 1 97.69 15 ASN B N 1
ATOM 668 C CA . ASN B 1 15 ? 2.371 -37.438 -13.992 1 97.69 15 ASN B CA 1
ATOM 669 C C . ASN B 1 15 ? 1.808 -36.094 -14.398 1 97.69 15 ASN B C 1
ATOM 671 O O . ASN B 1 15 ? 1.963 -35.094 -13.672 1 97.69 15 ASN B O 1
ATOM 675 N N . LEU B 1 16 ? 1.173 -36.094 -15.484 1 97.94 16 LEU B N 1
ATOM 676 C CA . LEU B 1 16 ? 0.564 -34.844 -15.969 1 97.94 16 LEU B CA 1
ATOM 677 C C . LEU B 1 16 ? -0.529 -34.375 -15.016 1 97.94 16 LEU B C 1
ATOM 679 O O . LEU B 1 16 ? -0.652 -33.188 -14.75 1 97.94 16 LEU B O 1
ATOM 683 N N . ALA B 1 17 ? -1.271 -35.219 -14.469 1 97.62 17 ALA B N 1
ATOM 684 C CA . ALA B 1 17 ? -2.332 -34.906 -13.523 1 97.62 17 ALA B CA 1
ATOM 685 C C . ALA B 1 17 ? -1.755 -34.344 -12.227 1 97.62 17 ALA B C 1
ATOM 687 O O . ALA B 1 17 ? -2.312 -33.406 -11.656 1 97.62 17 ALA B O 1
ATOM 688 N N . ASP B 1 18 ? -0.657 -34.969 -11.789 1 97.94 18 ASP B N 1
ATOM 689 C CA . ASP B 1 18 ? 0.013 -34.438 -10.594 1 97.94 18 ASP B CA 1
ATOM 690 C C . ASP B 1 18 ? 0.517 -33.031 -10.805 1 97.94 18 ASP B C 1
ATOM 692 O O . ASP B 1 18 ? 0.395 -32.188 -9.914 1 97.94 18 ASP B O 1
ATOM 696 N N . MET B 1 19 ? 1.104 -32.75 -11.93 1 98.38 19 MET B N 1
ATOM 697 C CA . MET B 1 19 ? 1.589 -31.406 -12.258 1 98.38 19 MET B CA 1
ATOM 698 C C . MET B 1 19 ? 0.437 -30.406 -12.312 1 98.38 19 MET B C 1
ATOM 700 O O . MET B 1 19 ? 0.544 -29.297 -11.789 1 98.38 19 MET B O 1
ATOM 704 N N . LYS B 1 20 ? -0.615 -30.812 -12.898 1 98.44 20 LYS B N 1
ATOM 705 C CA . LYS B 1 20 ? -1.801 -29.969 -12.977 1 98.44 20 LYS B CA 1
ATOM 706 C C . LYS B 1 20 ? -2.307 -29.609 -11.578 1 98.44 20 LYS B C 1
ATOM 708 O O . LYS B 1 20 ? -2.617 -28.438 -11.305 1 98.44 20 LYS B O 1
ATOM 713 N N . ALA B 1 21 ? -2.355 -30.578 -10.781 1 98.31 21 ALA B N 1
ATOM 714 C CA . ALA B 1 21 ? -2.814 -30.359 -9.414 1 98.31 21 ALA B CA 1
ATOM 715 C C . ALA B 1 21 ? -1.892 -29.391 -8.672 1 98.31 21 ALA B C 1
ATOM 717 O O . ALA B 1 21 ? -2.352 -28.578 -7.875 1 98.31 21 ALA B O 1
ATOM 718 N N . SER B 1 22 ? -0.601 -29.516 -8.883 1 98.62 22 SER B N 1
ATOM 719 C CA . SER B 1 22 ? 0.378 -28.625 -8.266 1 98.62 22 SER B CA 1
ATOM 720 C C . SER B 1 22 ? 0.174 -27.188 -8.719 1 98.62 22 SER B C 1
ATOM 722 O O . SER B 1 22 ? 0.196 -26.266 -7.898 1 98.62 22 SER B O 1
ATOM 724 N N . ARG B 1 23 ? -0.029 -27 -9.922 1 98.31 23 ARG B N 1
ATOM 725 C CA . ARG B 1 23 ? -0.275 -25.656 -10.438 1 98.31 23 ARG B CA 1
ATOM 726 C C . ARG B 1 23 ? -1.56 -25.078 -9.852 1 98.31 23 ARG B C 1
ATOM 728 O O . ARG B 1 23 ? -1.616 -23.891 -9.523 1 98.31 23 ARG B O 1
ATOM 735 N N . GLU B 1 24 ? -2.58 -25.875 -9.82 1 98 24 GLU B N 1
ATOM 736 C CA . GLU B 1 24 ? -3.844 -25.438 -9.234 1 98 24 GLU B CA 1
ATOM 737 C C . GLU B 1 24 ? -3.648 -24.922 -7.812 1 98 24 GLU B C 1
ATOM 739 O O . GLU B 1 24 ? -4.145 -23.859 -7.453 1 98 24 GLU B O 1
ATOM 744 N N . LYS B 1 25 ? -2.91 -25.688 -7.047 1 98.69 25 LYS B N 1
ATOM 745 C CA . LYS B 1 25 ? -2.65 -25.328 -5.656 1 98.69 25 LYS B CA 1
ATOM 746 C C . LYS B 1 25 ? -1.848 -24.031 -5.566 1 98.69 25 LYS B C 1
ATOM 748 O O . LYS B 1 25 ? -2.145 -23.172 -4.738 1 98.69 25 LYS B O 1
ATOM 753 N N . GLU B 1 26 ? -0.922 -23.922 -6.367 1 98.44 26 GLU B N 1
ATOM 754 C CA . GLU B 1 26 ? -0.061 -22.75 -6.328 1 98.44 26 GLU B CA 1
ATOM 755 C C . GLU B 1 26 ? -0.812 -21.5 -6.785 1 98.44 26 GLU B C 1
ATOM 757 O O . GLU B 1 26 ? -0.671 -20.438 -6.188 1 98.44 26 GLU B O 1
ATOM 762 N N . THR B 1 27 ? -1.619 -21.625 -7.773 1 98.75 27 THR B N 1
ATOM 763 C CA . THR B 1 27 ? -2.408 -20.484 -8.258 1 98.75 27 THR B CA 1
ATOM 764 C C . THR B 1 27 ? -3.383 -20.016 -7.184 1 98.75 27 THR B C 1
ATOM 766 O O . THR B 1 27 ? -3.568 -18.812 -7 1 98.75 27 THR B O 1
ATOM 769 N N . LYS B 1 28 ? -3.893 -21 -6.535 1 98.81 28 LYS B N 1
ATOM 770 C CA . LYS B 1 28 ? -4.805 -20.641 -5.449 1 98.81 28 LYS B CA 1
ATOM 771 C C . LYS B 1 28 ? -4.078 -19.875 -4.348 1 98.81 28 LYS B C 1
ATOM 773 O O . LYS B 1 28 ? -4.57 -18.859 -3.863 1 98.81 28 LYS B O 1
ATOM 778 N N . LYS B 1 29 ? -2.893 -20.312 -3.994 1 98.88 29 LYS B N 1
ATOM 779 C CA . LYS B 1 29 ? -2.086 -19.672 -2.961 1 98.88 29 LYS B CA 1
ATOM 780 C C . LYS B 1 29 ? -1.693 -18.25 -3.369 1 98.88 29 LYS B C 1
ATOM 782 O O . LYS B 1 29 ? -1.785 -17.312 -2.564 1 98.88 29 LYS B O 1
ATOM 787 N N . LEU B 1 30 ? -1.322 -18.109 -4.496 1 98.81 30 LEU B N 1
ATOM 788 C CA . LEU B 1 30 ? -0.911 -16.812 -5.004 1 98.81 30 LEU B CA 1
ATOM 789 C C . LEU B 1 30 ? -2.105 -15.867 -5.109 1 98.81 30 LEU B C 1
ATOM 791 O O . LEU B 1 30 ? -1.981 -14.664 -4.848 1 98.81 30 LEU B O 1
ATOM 795 N N . GLY B 1 31 ? -3.256 -16.422 -5.512 1 98.69 31 GLY B N 1
ATOM 796 C CA . GLY B 1 31 ? -4.469 -15.625 -5.512 1 98.69 31 GLY B CA 1
ATOM 797 C C . GLY B 1 31 ? -4.832 -15.086 -4.141 1 98.69 31 GLY B C 1
ATOM 798 O O . GLY B 1 31 ? -5.234 -13.93 -4.008 1 98.69 31 GLY B O 1
ATOM 799 N N . GLU B 1 32 ? -4.719 -15.898 -3.184 1 98.5 32 GLU B N 1
ATOM 800 C CA . GLU B 1 32 ? -4.973 -15.484 -1.806 1 98.5 32 GLU B CA 1
ATOM 801 C C . GLU B 1 32 ? -3.973 -14.422 -1.354 1 98.5 32 GLU B C 1
ATOM 803 O O . GLU B 1 32 ? -4.348 -13.445 -0.705 1 98.5 32 GLU B O 1
ATOM 808 N N . GLU B 1 33 ? -2.719 -14.578 -1.684 1 98.69 33 GLU B N 1
ATOM 809 C CA . GLU B 1 33 ? -1.68 -13.609 -1.354 1 98.69 33 GLU B CA 1
ATOM 810 C C . GLU B 1 33 ? -1.964 -12.258 -1.995 1 98.69 33 GLU B C 1
ATOM 812 O O . GLU B 1 33 ? -1.87 -11.219 -1.336 1 98.69 33 GLU B O 1
ATOM 817 N N . ALA B 1 34 ? -2.316 -12.258 -3.229 1 98.75 34 ALA B N 1
ATOM 818 C CA . ALA B 1 34 ? -2.629 -11.023 -3.943 1 98.75 34 ALA B CA 1
ATOM 819 C C . ALA B 1 34 ? -3.803 -10.297 -3.293 1 98.75 34 ALA B C 1
ATOM 821 O O . ALA B 1 34 ? -3.811 -9.062 -3.217 1 98.75 34 ALA B O 1
ATOM 822 N N . THR B 1 35 ? -4.688 -11.094 -2.871 1 98.81 35 THR B N 1
ATOM 823 C CA . THR B 1 35 ? -5.848 -10.508 -2.211 1 98.81 35 THR B CA 1
ATOM 824 C C . THR B 1 35 ? -5.438 -9.812 -0.917 1 98.81 35 THR B C 1
ATOM 826 O O . THR B 1 35 ? -5.863 -8.688 -0.65 1 98.81 35 THR B O 1
ATOM 829 N N . VAL B 1 36 ? -4.559 -10.469 -0.109 1 98.75 36 VAL B N 1
ATOM 830 C CA . VAL B 1 36 ? -4.078 -9.914 1.152 1 98.75 36 VAL B CA 1
ATOM 831 C C . VAL B 1 36 ? -3.281 -8.641 0.887 1 98.75 36 VAL B C 1
ATOM 833 O 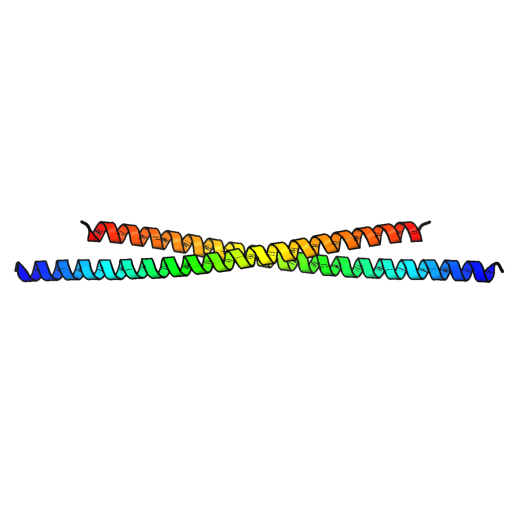O . VAL B 1 36 ? -3.463 -7.633 1.578 1 98.75 36 VAL B O 1
ATOM 836 N N . GLN B 1 37 ? -2.486 -8.664 -0.142 1 98.5 37 GLN B N 1
ATOM 837 C CA . GLN B 1 37 ? -1.719 -7.477 -0.512 1 98.5 37 GLN B CA 1
ATOM 838 C C . GLN B 1 37 ? -2.637 -6.344 -0.961 1 98.5 37 GLN B C 1
ATOM 840 O O . GLN B 1 37 ? -2.398 -5.18 -0.636 1 98.5 37 GLN B O 1
ATOM 845 N N . GLY B 1 38 ? -3.709 -6.703 -1.662 1 98.75 38 GLY B N 1
ATOM 846 C CA . GLY B 1 38 ? -4.672 -5.699 -2.082 1 98.75 38 GLY B CA 1
ATOM 847 C C . GLY B 1 38 ? -5.355 -5 -0.92 1 98.75 38 GLY B C 1
ATOM 848 O O . GLY B 1 38 ? -5.555 -3.785 -0.951 1 98.75 38 GLY B O 1
ATOM 849 N N . GLU B 1 39 ? -5.684 -5.723 0.093 1 98.62 39 GLU B N 1
ATOM 850 C CA . GLU B 1 39 ? -6.301 -5.156 1.289 1 98.62 39 GLU B CA 1
ATOM 851 C C . GLU B 1 39 ? -5.324 -4.254 2.037 1 98.62 39 GLU B C 1
ATOM 853 O O . GLU B 1 39 ? -5.707 -3.191 2.529 1 98.62 39 GLU B O 1
ATOM 858 N N . ALA B 1 40 ? -4.055 -4.664 2.15 1 98.38 40 ALA B N 1
ATOM 859 C CA . ALA B 1 40 ? -3.023 -3.857 2.799 1 98.38 40 ALA B CA 1
ATOM 860 C C . ALA B 1 40 ? -2.818 -2.535 2.064 1 98.38 40 ALA B C 1
ATOM 862 O O . ALA B 1 40 ? -2.73 -1.478 2.691 1 98.38 40 ALA B O 1
ATOM 863 N N . ILE B 1 41 ? -2.744 -2.65 0.776 1 98.81 41 ILE B N 1
ATOM 864 C CA . ILE B 1 41 ? -2.572 -1.466 -0.057 1 98.81 41 ILE B CA 1
ATOM 865 C C . ILE B 1 41 ? -3.734 -0.501 0.169 1 98.81 41 ILE B C 1
ATOM 867 O O . ILE B 1 41 ? -3.525 0.703 0.339 1 98.81 41 ILE B O 1
ATOM 871 N N . THR B 1 42 ? -4.902 -1.013 0.199 1 98.88 42 THR B N 1
ATOM 872 C CA . THR B 1 42 ? -6.086 -0.187 0.422 1 98.88 42 THR B CA 1
ATOM 873 C C . THR B 1 42 ? -6.016 0.5 1.782 1 98.88 42 THR B C 1
ATOM 875 O O . THR B 1 42 ? -6.273 1.701 1.892 1 98.88 42 THR B O 1
ATOM 878 N N . SER B 1 43 ? -5.609 -0.224 2.795 1 98.88 43 SER B N 1
ATOM 879 C CA . SER B 1 43 ? -5.512 0.314 4.148 1 98.88 43 SER B CA 1
ATOM 880 C C . SER B 1 43 ? -4.441 1.397 4.238 1 98.88 43 SER B C 1
ATOM 882 O O . SER B 1 43 ? -4.684 2.473 4.785 1 98.88 43 SER B O 1
ATOM 884 N N . LEU B 1 44 ? -3.357 1.154 3.678 1 98.69 44 LEU B N 1
ATOM 885 C CA . LEU B 1 44 ? -2.264 2.119 3.703 1 98.69 44 LEU B CA 1
ATOM 886 C C . LEU B 1 44 ? -2.629 3.377 2.924 1 98.69 44 LEU B C 1
ATOM 888 O O . LEU B 1 44 ? -2.252 4.484 3.312 1 98.69 44 LEU B O 1
ATOM 892 N N . THR B 1 45 ? -3.295 3.199 1.863 1 98.88 45 THR B N 1
ATOM 893 C CA . THR B 1 45 ? -3.719 4.344 1.062 1 98.88 45 THR B CA 1
ATOM 894 C C . THR B 1 45 ? -4.672 5.234 1.854 1 98.88 45 THR B C 1
ATOM 896 O O . THR B 1 45 ? -4.547 6.457 1.832 1 98.88 45 THR B O 1
ATOM 899 N N . GLN B 1 46 ? -5.582 4.621 2.568 1 98.88 46 GLN B N 1
ATOM 900 C CA . GLN B 1 46 ? -6.512 5.391 3.391 1 98.88 46 GLN B CA 1
ATOM 901 C C . GLN B 1 46 ? -5.777 6.137 4.5 1 98.88 46 GLN B C 1
ATOM 903 O O . GLN B 1 46 ? -6.062 7.305 4.77 1 98.88 46 GLN B O 1
ATOM 908 N N . GLU B 1 47 ? -4.879 5.461 5.117 1 98.81 47 GLU B N 1
ATOM 909 C CA . GLU B 1 47 ? -4.094 6.086 6.176 1 98.81 47 GLU B CA 1
ATOM 910 C C . GLU B 1 47 ? -3.291 7.27 5.637 1 98.81 47 GLU B C 1
ATOM 912 O O . GLU B 1 47 ? -3.246 8.328 6.266 1 98.81 47 GLU B O 1
ATOM 917 N N . ARG B 1 48 ? -2.672 7.062 4.508 1 98.88 48 ARG B N 1
ATOM 918 C CA . ARG B 1 48 ? -1.912 8.148 3.891 1 98.88 48 ARG B CA 1
ATOM 919 C C . ARG B 1 48 ? -2.811 9.336 3.578 1 98.88 48 ARG B C 1
ATOM 921 O O . ARG B 1 48 ? -2.434 10.484 3.82 1 98.88 48 ARG B O 1
ATOM 928 N N . ASP B 1 49 ? -3.93 9.086 3.02 1 98.81 49 ASP B N 1
ATOM 929 C CA . ASP B 1 49 ? -4.875 10.148 2.68 1 98.81 49 ASP B CA 1
ATOM 930 C C . ASP B 1 49 ? -5.289 10.938 3.922 1 98.81 49 ASP B C 1
ATOM 932 O O . ASP B 1 49 ? -5.438 12.156 3.869 1 98.81 49 ASP B O 1
ATOM 936 N N . ASP B 1 50 ? -5.473 10.234 5.082 1 98.81 50 ASP B N 1
ATOM 937 C CA . ASP B 1 50 ? -5.816 10.891 6.34 1 98.81 50 ASP B CA 1
ATOM 938 C C . ASP B 1 50 ? -4.68 11.789 6.816 1 98.81 50 ASP B C 1
ATOM 940 O O . ASP B 1 50 ? -4.922 12.898 7.309 1 98.81 50 ASP B O 1
ATOM 944 N N . VAL B 1 51 ? -3.52 11.289 6.645 1 98.88 51 VAL B N 1
ATOM 945 C CA . VAL B 1 51 ? -2.342 12.062 7.035 1 98.88 51 VAL B CA 1
ATOM 946 C C . VAL B 1 51 ? -2.232 13.312 6.172 1 98.88 51 VAL B C 1
ATOM 948 O O . VAL B 1 51 ? -1.969 14.406 6.684 1 98.88 51 VAL B O 1
ATOM 951 N N . VAL B 1 52 ? -2.463 13.195 4.902 1 98.88 52 VAL B N 1
ATOM 952 C CA . VAL B 1 52 ? -2.387 14.312 3.975 1 98.88 52 VAL B CA 1
ATOM 953 C C . VAL B 1 52 ? -3.479 15.328 4.305 1 98.88 52 VAL B C 1
ATOM 955 O O . VAL B 1 52 ? -3.232 16.547 4.297 1 98.88 52 VAL B O 1
ATOM 958 N N . ALA B 1 53 ? -4.652 14.859 4.633 1 98.75 53 ALA B N 1
ATOM 959 C CA . ALA B 1 53 ? -5.754 15.742 5 1 98.75 53 ALA B CA 1
ATOM 960 C C . ALA B 1 53 ? -5.434 16.531 6.266 1 98.75 53 ALA B C 1
ATOM 962 O O . ALA B 1 53 ? -5.625 17.75 6.316 1 98.75 53 ALA B O 1
ATOM 963 N N . THR B 1 54 ? -4.91 15.82 7.266 1 98.81 54 THR B N 1
ATOM 964 C CA . THR B 1 54 ? -4.531 16.469 8.523 1 98.81 54 THR B CA 1
ATOM 965 C C . THR B 1 54 ? -3.438 17.5 8.289 1 98.81 54 THR B C 1
ATOM 967 O O . THR B 1 54 ? -3.502 18.609 8.82 1 98.81 54 THR B O 1
ATOM 970 N N . SER B 1 55 ? -2.449 17.125 7.453 1 98.75 55 SER B N 1
ATOM 971 C CA . SER B 1 55 ? -1.367 18.047 7.113 1 98.75 55 SER B CA 1
ATOM 972 C C . SER B 1 55 ? -1.9 19.297 6.434 1 98.75 55 SER B C 1
ATOM 974 O O . SER B 1 55 ? -1.429 20.406 6.703 1 98.75 55 SER B O 1
ATOM 976 N N . GLY B 1 56 ? -2.832 19.125 5.633 1 98.62 56 GLY B N 1
ATOM 977 C CA . GLY B 1 56 ? -3.465 20.25 4.969 1 98.62 56 GLY B CA 1
ATOM 978 C C . GLY B 1 56 ? -4.191 21.172 5.926 1 98.62 56 GLY B C 1
ATOM 979 O O . GLY B 1 56 ? -4.09 22.406 5.809 1 98.62 56 GLY B O 1
ATOM 980 N N . GLU B 1 57 ? -4.918 20.625 6.895 1 98.69 57 GLU B N 1
ATOM 981 C CA . GLU B 1 57 ? -5.621 21.422 7.902 1 98.69 57 GLU B CA 1
ATOM 982 C C . GLU B 1 57 ? -4.645 22.219 8.758 1 98.69 57 GLU B C 1
ATOM 984 O O . GLU B 1 57 ? -4.883 23.406 9.031 1 98.69 57 GLU B O 1
ATOM 989 N N . LEU B 1 58 ? -3.6 21.562 9.109 1 98.69 58 LEU B N 1
ATOM 990 C CA . LEU B 1 58 ? -2.59 22.234 9.922 1 98.69 58 LEU B CA 1
ATOM 991 C C . LEU B 1 58 ? -1.908 23.344 9.141 1 98.69 58 L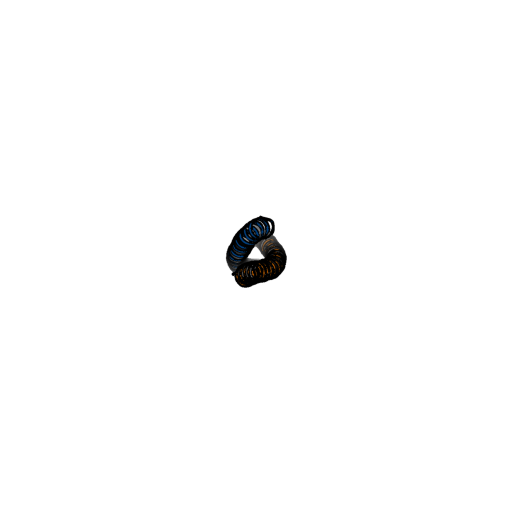EU B C 1
ATOM 993 O O . LEU B 1 58 ? -1.572 24.391 9.703 1 98.69 58 LEU B O 1
ATOM 997 N N . ALA B 1 59 ? -1.697 23.156 7.906 1 98.25 59 ALA B N 1
ATOM 998 C CA . ALA B 1 59 ? -1.106 24.188 7.047 1 98.25 59 ALA B CA 1
ATOM 999 C C . ALA B 1 59 ? -2.016 25.406 6.941 1 98.25 59 ALA B C 1
ATOM 1001 O O . ALA B 1 59 ? -1.54 26.547 6.941 1 98.25 59 ALA B O 1
ATOM 1002 N N . GLU B 1 60 ? -3.273 25.172 6.891 1 98.5 60 GLU B N 1
ATOM 1003 C CA . GLU B 1 60 ? -4.242 26.266 6.867 1 98.5 60 GLU B CA 1
ATOM 1004 C C . GLU B 1 60 ? -4.234 27.031 8.188 1 98.5 60 GLU B C 1
ATOM 1006 O O . GLU B 1 60 ? -4.309 28.266 8.195 1 98.5 60 GLU B O 1
ATOM 1011 N N . GLU B 1 61 ? -4.18 26.312 9.281 1 98.5 61 GLU B N 1
ATOM 1012 C CA . GLU B 1 61 ? -4.082 26.953 10.586 1 98.5 61 GLU B CA 1
ATOM 1013 C C . GLU B 1 61 ? -2.82 27.797 10.695 1 98.5 61 GLU B C 1
ATOM 1015 O O . GLU B 1 61 ? -2.865 28.922 11.195 1 98.5 61 GLU B O 1
ATOM 1020 N N . LYS B 1 62 ? -1.738 27.25 10.227 1 98.44 62 LYS B N 1
ATOM 1021 C CA . LYS B 1 62 ? -0.472 27.984 10.211 1 98.44 62 LYS B CA 1
ATOM 1022 C C . LYS B 1 62 ? -0.599 29.281 9.438 1 98.44 62 LYS B C 1
ATOM 1024 O O . LYS B 1 62 ? -0.11 30.328 9.883 1 98.44 62 LYS B O 1
ATOM 1029 N N . ALA B 1 63 ? -1.248 29.25 8.32 1 97.69 63 ALA B N 1
ATOM 1030 C CA . ALA B 1 63 ? -1.437 30.438 7.488 1 97.69 63 ALA B CA 1
ATOM 1031 C C . ALA B 1 63 ? -2.299 31.484 8.203 1 97.69 63 ALA B C 1
ATOM 1033 O O . ALA B 1 63 ? -2.012 32.688 8.148 1 97.69 63 ALA B O 1
ATOM 1034 N N . ALA B 1 64 ? -3.355 31.062 8.93 1 97.88 64 ALA B N 1
ATOM 1035 C CA . ALA B 1 64 ? -4.227 31.969 9.688 1 97.88 64 ALA B CA 1
ATOM 1036 C C . ALA B 1 64 ? -3.465 32.656 10.82 1 97.88 64 ALA B C 1
ATOM 1038 O O . ALA B 1 64 ? -3.637 33.844 11.055 1 97.88 64 ALA B O 1
ATOM 1039 N N . LEU B 1 65 ? -2.57 31.906 11.469 1 97.75 65 LEU B N 1
ATOM 1040 C CA . LEU B 1 65 ? -1.742 32.438 12.539 1 97.75 65 LEU B CA 1
ATOM 1041 C C . LEU B 1 65 ? -0.772 33.5 11.992 1 97.75 65 LEU B C 1
ATOM 1043 O O . LEU B 1 65 ? -0.531 34.5 12.633 1 97.75 65 LEU B O 1
ATOM 1047 N N . GLU B 1 66 ? -0.269 33.312 10.82 1 96.25 66 GLU B N 1
ATOM 1048 C CA . GLU B 1 66 ? 0.629 34.25 10.164 1 96.25 66 GLU B CA 1
ATOM 1049 C C . GLU B 1 66 ? -0.076 35.562 9.883 1 96.25 66 GLU B C 1
ATOM 1051 O O . GLU B 1 66 ? 0.491 36.656 10.102 1 96.25 66 GLU B O 1
ATOM 1056 N N . GLU B 1 67 ? -1.296 35.531 9.469 1 96.31 67 GLU B N 1
ATOM 1057 C CA . GLU B 1 67 ? -2.08 36.75 9.203 1 96.31 67 GLU B CA 1
ATOM 1058 C C . GLU B 1 67 ? -2.357 37.531 10.492 1 96.31 67 GLU B C 1
ATOM 1060 O O . GLU B 1 67 ? -2.305 38.75 10.508 1 96.31 67 GLU B O 1
ATOM 1065 N N . GLU B 1 68 ? -2.533 36.781 11.609 1 95.12 68 GLU B N 1
ATOM 1066 C CA . GLU B 1 68 ? -2.801 37.438 12.898 1 95.12 68 GLU B CA 1
ATOM 1067 C C . GLU B 1 68 ? -1.556 38.125 13.438 1 95.12 68 GLU B C 1
ATOM 1069 O O . GLU B 1 68 ? -1.647 39.219 14.016 1 95.12 68 GLU B O 1
ATOM 1074 N N . ILE B 1 69 ? -0.481 37.594 13.188 1 94.69 69 ILE B N 1
ATOM 1075 C CA . ILE B 1 69 ? 0.781 38.125 13.68 1 94.69 69 ILE B CA 1
ATOM 1076 C C . ILE B 1 69 ? 1.13 39.406 12.914 1 94.69 69 ILE B C 1
ATOM 1078 O O . ILE B 1 69 ? 1.63 40.375 13.5 1 94.69 69 ILE B O 1
ATOM 1082 N N . GLU B 1 70 ? 0.772 39.438 11.664 1 90.75 70 GLU B N 1
ATOM 1083 C CA . GLU B 1 70 ? 1.166 40.562 10.812 1 90.75 70 GLU B CA 1
ATOM 1084 C C . GLU B 1 70 ? 0.186 41.719 10.938 1 90.75 70 GLU B C 1
ATOM 1086 O O . GLU B 1 70 ? 0.508 42.844 10.578 1 90.75 70 GLU B O 1
ATOM 1091 N N . GLY B 1 71 ? -1.032 41.5 11.445 1 85.75 71 GLY B N 1
ATOM 1092 C CA . GLY B 1 71 ? -1.999 42.562 11.656 1 85.75 71 GLY B CA 1
ATOM 1093 C C . GLY B 1 71 ? -1.926 43.188 13.047 1 85.75 71 GLY B C 1
ATOM 1094 O O . GLY B 1 71 ? -1.965 44.406 13.195 1 85.75 71 GLY B O 1
#

pLDDT: mean 96.89, std 3.47, range [79.44, 98.94]

Organism: NCBI:txid97028